Protein AF-A0A7W5J0Y4-F1 (afdb_monomer)

Foldseek 3Di:
DDPLVVLLVVLVVQLVVLVVQLVVCVVVVVVVSVVVSVVSNVVSVVVNVVSVVCCVVVPDPPPDPPDDDDDD

Radius of gyration: 20.85 Å; Cα contacts (8 Å, |Δi|>4): 41; chains: 1; bounding box: 44×15×69 Å

Solvent-accessible surface area (backbone atoms only — not comparable to full-atom values): 4134 Å² total; per-residue (Å²): 130,54,72,68,57,51,51,45,50,48,32,53,50,50,32,54,50,28,50,52,50,20,52,52,25,52,77,70,68,36,59,70,54,24,50,56,20,49,55,52,28,55,53,29,50,53,51,40,48,54,57,52,48,53,48,65,74,58,59,68,86,72,87,78,76,88,71,80,84,82,86,131

Nearest PDB structures (foldseek):
  3nym-assembly1_B  TM=7.513E-01  e=1.885E-01  Neisseria meningitidis serogroup B
  1f4n-assembly1_A  TM=9.046E-01  e=1.748E+00  Escherichia coli
  4cvp-assembly1_A-2  TM=7.806E-01  e=1.539E+00  Escherichia coli
  8ftm-assembly2_B  TM=7.141E-01  e=5.495E+00  Thermochaetoides thermophila DSM 1495

pLDDT: mean 84.45, std 19.13, range [42.16, 98.12]

Mean predicted aligned error: 9.8 Å

Structure (mmCIF, N/CA/C/O backbone):
data_AF-A0A7W5J0Y4-F1
#
_entry.id   AF-A0A7W5J0Y4-F1
#
loop_
_atom_site.group_PDB
_atom_site.id
_atom_site.type_symbol
_atom_site.label_atom_id
_atom_site.label_alt_id
_atom_site.label_comp_id
_atom_site.label_asym_id
_atom_site.label_entity_id
_atom_site.label_seq_id
_atom_site.pdbx_PDB_ins_code
_atom_site.Cartn_x
_atom_site.Cartn_y
_atom_site.Cartn_z
_atom_site.occupancy
_atom_site.B_iso_or_equiv
_atom_site.auth_seq_id
_atom_site.auth_comp_id
_atom_site.auth_asym_id
_atom_site.auth_atom_id
_atom_site.pdbx_PDB_model_num
A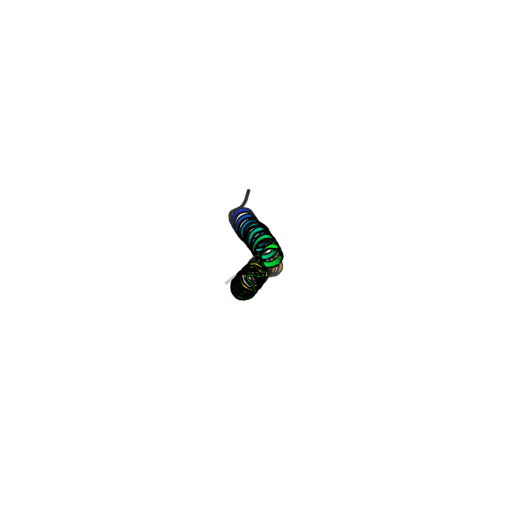TOM 1 N N . MET A 1 1 ? 19.843 12.201 -7.405 1.00 70.50 1 MET A N 1
ATOM 2 C CA . MET A 1 1 ? 18.771 11.187 -7.388 1.00 70.50 1 MET A CA 1
ATOM 3 C C . MET A 1 1 ? 18.115 11.254 -8.749 1.00 70.50 1 MET A C 1
ATOM 5 O O . MET A 1 1 ? 17.783 12.362 -9.147 1.00 70.50 1 MET A O 1
ATOM 9 N N . SER A 1 2 ? 18.065 10.154 -9.499 1.00 82.94 2 SER A N 1
ATOM 10 C CA . SER A 1 2 ? 17.403 10.139 -10.813 1.00 82.94 2 SER A CA 1
ATOM 11 C C . SER A 1 2 ? 15.881 10.185 -10.660 1.00 82.94 2 SER A C 1
ATOM 13 O O . SER A 1 2 ? 15.362 9.817 -9.605 1.00 82.94 2 SER A O 1
ATOM 15 N N . ASP A 1 3 ? 15.171 10.589 -11.713 1.00 86.81 3 ASP A N 1
ATOM 16 C CA . ASP A 1 3 ? 13.705 10.715 -11.698 1.00 86.81 3 ASP A CA 1
ATOM 17 C C . ASP A 1 3 ? 13.025 9.401 -11.286 1.00 86.81 3 ASP A C 1
ATOM 19 O O . ASP A 1 3 ? 12.226 9.378 -10.358 1.00 86.81 3 ASP A O 1
ATOM 23 N N . TRP A 1 4 ? 13.469 8.262 -11.831 1.00 87.06 4 TRP A N 1
ATOM 24 C CA . TRP A 1 4 ? 12.923 6.956 -11.443 1.00 87.06 4 TRP A CA 1
ATOM 25 C C . TRP A 1 4 ? 13.181 6.601 -9.968 1.00 87.06 4 TRP A C 1
ATOM 27 O O . TRP A 1 4 ? 12.357 5.939 -9.340 1.00 87.06 4 TRP A O 1
ATOM 37 N N . GLN A 1 5 ? 14.317 7.021 -9.392 1.00 90.56 5 GLN A N 1
ATOM 38 C CA . GLN A 1 5 ? 14.616 6.791 -7.971 1.00 90.56 5 GLN A CA 1
ATOM 39 C C . GLN A 1 5 ? 13.704 7.640 -7.098 1.00 90.56 5 GLN A C 1
ATOM 41 O O . GLN A 1 5 ? 13.287 7.197 -6.028 1.00 90.56 5 GLN A O 1
ATOM 46 N N . HIS A 1 6 ? 13.428 8.868 -7.539 1.00 93.25 6 HIS A N 1
ATOM 47 C CA . HIS A 1 6 ? 12.496 9.758 -6.872 1.00 93.25 6 HIS A CA 1
ATOM 48 C C . HIS A 1 6 ? 11.078 9.175 -6.887 1.00 93.25 6 HIS A C 1
ATOM 50 O O . HIS A 1 6 ? 10.448 9.117 -5.830 1.00 93.25 6 HIS A O 1
ATOM 56 N N . ASP A 1 7 ? 10.625 8.678 -8.037 1.00 92.62 7 ASP A N 1
ATOM 57 C CA . ASP A 1 7 ? 9.308 8.056 -8.197 1.00 92.62 7 ASP A CA 1
ATOM 58 C C . ASP A 1 7 ? 9.184 6.785 -7.350 1.00 92.62 7 ASP A C 1
ATOM 60 O O . ASP A 1 7 ? 8.235 6.638 -6.585 1.00 92.62 7 ASP A O 1
ATOM 64 N N . LEU A 1 8 ? 10.196 5.909 -7.376 1.00 94.31 8 LEU A N 1
ATOM 65 C CA . LEU A 1 8 ? 10.208 4.706 -6.541 1.00 94.31 8 LEU A CA 1
ATOM 66 C C . LEU A 1 8 ? 10.178 5.055 -5.047 1.00 94.31 8 LEU A C 1
ATOM 68 O O . LEU A 1 8 ? 9.452 4.436 -4.274 1.00 94.31 8 LEU A O 1
ATOM 72 N N . ARG A 1 9 ? 10.945 6.069 -4.625 1.00 95.94 9 ARG A N 1
ATOM 73 C CA . ARG A 1 9 ? 10.906 6.557 -3.240 1.00 95.94 9 ARG A CA 1
ATOM 74 C C . ARG A 1 9 ? 9.514 7.077 -2.880 1.00 95.94 9 ARG A C 1
ATOM 76 O O . ARG A 1 9 ? 9.070 6.856 -1.756 1.00 95.94 9 ARG A O 1
ATOM 83 N N . ASN A 1 10 ? 8.849 7.783 -3.791 1.00 96.06 10 ASN A N 1
ATOM 84 C CA . ASN A 1 10 ? 7.504 8.292 -3.560 1.00 96.06 10 ASN A CA 1
ATOM 85 C C . ASN A 1 10 ? 6.505 7.151 -3.329 1.00 96.06 10 ASN A C 1
ATOM 87 O O . ASN A 1 10 ? 5.804 7.163 -2.319 1.00 96.06 10 ASN A O 1
ATOM 91 N N . GLU A 1 11 ? 6.513 6.128 -4.184 1.00 96.44 11 GLU A N 1
ATOM 92 C CA . GLU A 1 11 ? 5.630 4.966 -4.027 1.00 96.44 11 GLU A CA 1
ATOM 93 C C . GLU A 1 11 ? 5.915 4.188 -2.733 1.00 96.44 11 GLU A C 1
ATOM 95 O O . GLU A 1 11 ? 4.993 3.830 -1.999 1.00 96.44 11 GLU A O 1
ATOM 100 N N . LEU A 1 12 ? 7.190 4.012 -2.367 1.00 97.12 12 LEU A N 1
ATOM 101 C CA . LEU A 1 12 ? 7.560 3.407 -1.082 1.00 97.12 12 LEU A CA 1
ATOM 102 C C . LEU A 1 12 ? 7.051 4.226 0.114 1.00 97.12 12 LEU A C 1
ATOM 104 O O . LEU A 1 12 ? 6.562 3.657 1.091 1.00 97.12 12 LEU A O 1
ATOM 108 N N . ASN A 1 13 ? 7.115 5.556 0.041 1.00 97.25 13 ASN A N 1
ATOM 109 C CA . ASN A 1 13 ? 6.566 6.422 1.084 1.00 97.25 13 ASN A CA 1
ATOM 110 C C . ASN A 1 13 ? 5.040 6.300 1.184 1.00 97.25 13 ASN A C 1
ATOM 112 O O . ASN A 1 13 ? 4.510 6.293 2.296 1.00 97.25 13 ASN A O 1
ATOM 116 N N . LEU A 1 14 ? 4.336 6.166 0.055 1.00 95.50 14 LEU A N 1
ATOM 117 C CA . LEU A 1 14 ? 2.889 5.941 0.041 1.00 95.50 14 LEU A CA 1
ATOM 118 C C . LEU A 1 14 ? 2.517 4.610 0.700 1.00 95.50 14 LEU A C 1
ATOM 120 O O . LEU A 1 14 ? 1.578 4.579 1.496 1.00 95.50 14 LEU A O 1
ATOM 124 N N . ILE A 1 15 ? 3.284 3.544 0.449 1.00 97.81 15 ILE A N 1
ATOM 125 C CA . ILE A 1 15 ? 3.098 2.244 1.114 1.00 97.81 15 ILE A CA 1
ATOM 126 C C . ILE A 1 15 ? 3.249 2.389 2.630 1.00 97.81 15 ILE A C 1
ATOM 128 O O . ILE A 1 15 ? 2.387 1.936 3.386 1.00 97.81 15 ILE A O 1
ATOM 132 N N . LEU A 1 16 ? 4.324 3.036 3.090 1.00 97.69 16 LEU A N 1
ATOM 133 C CA . LEU A 1 16 ? 4.579 3.228 4.521 1.00 97.69 16 LEU A CA 1
ATOM 134 C C . LEU A 1 16 ? 3.479 4.064 5.187 1.00 97.69 16 LEU A C 1
ATOM 136 O O . LEU A 1 16 ? 3.010 3.721 6.273 1.00 97.69 16 LEU A O 1
ATOM 140 N N . TYR A 1 17 ? 3.036 5.127 4.519 1.00 96.56 17 TYR A N 1
ATOM 141 C CA . TYR A 1 17 ? 1.957 5.984 4.998 1.00 96.56 17 TYR A CA 1
ATOM 142 C C . TYR A 1 17 ? 0.623 5.233 5.097 1.00 96.56 17 TYR A C 1
ATOM 144 O O . TYR A 1 17 ? -0.009 5.232 6.155 1.00 96.56 17 TYR A O 1
ATOM 152 N N . ALA A 1 18 ? 0.222 4.533 4.032 1.00 97.12 18 ALA A N 1
ATOM 153 C CA . ALA A 1 18 ? -0.997 3.731 4.024 1.00 97.12 18 ALA A CA 1
ATOM 154 C C . ALA A 1 18 ? -0.950 2.614 5.080 1.00 97.12 18 ALA A C 1
ATOM 156 O O . ALA A 1 18 ? -1.953 2.351 5.742 1.00 97.12 18 ALA A O 1
ATOM 157 N N . ASN A 1 19 ? 0.224 2.016 5.316 1.00 97.50 19 ASN A N 1
ATOM 158 C CA . ASN A 1 19 ? 0.408 1.020 6.369 1.00 97.50 19 ASN A CA 1
ATOM 159 C C . ASN A 1 19 ? 0.223 1.610 7.772 1.00 97.50 19 ASN A C 1
ATOM 161 O O . ASN A 1 19 ? -0.390 0.965 8.620 1.00 97.50 19 ASN A O 1
ATOM 165 N N . SER A 1 20 ? 0.713 2.829 8.014 1.00 97.56 20 SER A N 1
ATOM 166 C CA . SER A 1 20 ? 0.501 3.527 9.287 1.00 97.56 20 SER A CA 1
ATOM 167 C C . SER A 1 20 ? -0.988 3.750 9.557 1.00 97.56 20 SER A C 1
ATOM 169 O O . SER A 1 20 ? -1.463 3.404 10.637 1.00 97.56 20 SER A O 1
ATOM 171 N N . ILE A 1 21 ? -1.732 4.251 8.564 1.00 95.69 21 ILE A N 1
ATOM 172 C CA . ILE A 1 21 ? -3.181 4.477 8.684 1.00 95.69 21 ILE A CA 1
ATOM 173 C C . ILE A 1 21 ? -3.923 3.161 8.907 1.00 95.69 21 ILE A C 1
ATOM 175 O O . ILE A 1 21 ? -4.746 3.071 9.810 1.00 95.69 21 ILE A O 1
ATOM 179 N N . ALA A 1 22 ? -3.614 2.120 8.128 1.00 97.44 22 ALA A N 1
ATOM 180 C CA . ALA A 1 22 ? -4.279 0.827 8.264 1.00 97.44 22 ALA A CA 1
ATOM 181 C C . ALA A 1 22 ? -4.062 0.217 9.659 1.00 97.44 22 ALA A C 1
ATOM 183 O O . ALA A 1 22 ? -4.979 -0.370 10.227 1.00 97.44 22 ALA A O 1
ATOM 184 N N . ARG A 1 23 ? -2.869 0.372 10.251 1.00 98.06 23 ARG A N 1
ATOM 185 C CA . ARG A 1 23 ? -2.605 -0.091 11.625 1.00 98.06 23 ARG A CA 1
ATOM 186 C C . ARG A 1 23 ? -3.387 0.701 12.667 1.00 98.06 23 ARG A C 1
ATOM 188 O O . ARG A 1 23 ? -3.885 0.106 13.620 1.00 98.06 23 ARG A O 1
ATOM 195 N N . GLU A 1 24 ? -3.491 2.014 12.497 1.00 98.12 24 GLU A N 1
ATOM 196 C CA . GLU A 1 24 ? -4.278 2.866 13.389 1.00 98.12 24 GLU A CA 1
ATOM 197 C C . GLU A 1 24 ? -5.775 2.530 13.304 1.00 98.12 24 GLU A C 1
ATOM 199 O O . GLU A 1 24 ? -6.405 2.281 14.332 1.00 98.12 24 GLU A O 1
ATOM 204 N N . ALA A 1 25 ? -6.313 2.405 12.090 1.00 97.50 25 ALA A N 1
ATOM 205 C CA . ALA A 1 25 ? -7.687 1.979 11.840 1.00 97.50 25 ALA A CA 1
ATOM 206 C C . ALA A 1 25 ? -7.975 0.595 12.444 1.00 97.50 25 ALA A C 1
ATOM 208 O O . ALA A 1 25 ? -9.014 0.385 13.073 1.00 97.50 25 ALA A O 1
ATOM 209 N N . LEU A 1 26 ? -7.026 -0.341 12.328 1.00 97.88 26 LEU A N 1
ATOM 210 C CA . LEU A 1 26 ? -7.139 -1.668 12.931 1.00 97.88 26 LEU A CA 1
ATOM 211 C C . LEU A 1 26 ? -7.237 -1.587 14.459 1.00 97.88 26 LEU A C 1
ATOM 213 O O . LEU A 1 26 ? -8.080 -2.261 15.049 1.00 97.88 26 LEU A O 1
ATOM 217 N N . ALA A 1 27 ? -6.420 -0.745 15.097 1.00 97.81 27 ALA A N 1
ATOM 218 C CA . ALA A 1 27 ? -6.475 -0.530 16.543 1.00 97.81 27 ALA A CA 1
ATOM 219 C C . ALA A 1 27 ? -7.807 0.096 17.001 1.00 97.81 27 ALA A C 1
ATOM 221 O O . ALA A 1 27 ? -8.232 -0.132 18.133 1.00 97.81 27 ALA A O 1
ATOM 222 N N . GLN A 1 28 ? -8.476 0.846 16.121 1.00 97.62 28 GLN A N 1
ATOM 223 C CA . GLN A 1 28 ? -9.777 1.475 16.367 1.00 97.62 28 GLN A CA 1
ATOM 224 C C . GLN A 1 28 ? -10.974 0.603 15.937 1.00 97.62 28 GLN A C 1
ATOM 226 O O . GLN A 1 28 ? -12.121 1.006 16.122 1.00 97.62 28 GLN A O 1
ATOM 231 N N . GLY A 1 29 ? -10.736 -0.586 15.368 1.00 97.62 29 GLY A N 1
ATOM 232 C CA . GLY A 1 29 ? -11.792 -1.470 14.860 1.00 97.62 29 GLY A CA 1
ATOM 233 C C . GLY A 1 29 ? -12.471 -0.982 13.572 1.00 97.62 29 GLY A C 1
ATOM 234 O O . GLY A 1 29 ? -13.540 -1.478 13.217 1.00 97.62 29 GLY A O 1
ATOM 235 N N . GLN A 1 30 ? -11.870 -0.027 12.858 1.00 98.06 30 GLN A N 1
ATOM 236 C CA . GLN A 1 30 ? -12.387 0.557 11.615 1.00 98.06 30 GLN A CA 1
ATOM 237 C C . GLN A 1 30 ? -12.002 -0.310 10.409 1.00 98.06 30 GLN A C 1
ATOM 239 O O . GLN A 1 30 ? -11.075 -0.010 9.660 1.00 98.06 30 GLN A O 1
ATOM 244 N N . ILE A 1 31 ? -12.696 -1.434 10.229 1.00 96.44 31 ILE A N 1
ATOM 245 C CA . ILE A 1 31 ? -12.322 -2.451 9.230 1.00 96.44 31 ILE A CA 1
ATOM 246 C C . ILE A 1 31 ? -12.382 -1.930 7.783 1.00 96.44 31 ILE A C 1
ATOM 248 O O . ILE A 1 31 ? -11.534 -2.304 6.972 1.00 96.44 31 ILE A O 1
ATOM 252 N N . ASP A 1 32 ? -13.323 -1.041 7.459 1.00 97.12 32 ASP A N 1
ATOM 253 C CA . ASP A 1 32 ? -13.416 -0.447 6.117 1.00 97.12 32 ASP A CA 1
ATOM 254 C C . ASP A 1 32 ? -12.194 0.428 5.791 1.00 97.12 32 ASP A C 1
ATOM 256 O O . ASP A 1 32 ? -11.662 0.375 4.679 1.00 97.12 32 ASP A O 1
ATOM 260 N N . ASP A 1 33 ? -11.679 1.158 6.782 1.00 95.75 33 ASP A N 1
ATOM 261 C CA . ASP A 1 33 ? -10.480 1.985 6.631 1.00 95.75 33 ASP A CA 1
ATOM 262 C C . ASP A 1 33 ? -9.209 1.132 6.547 1.00 95.75 33 ASP A C 1
ATOM 264 O O . ASP A 1 33 ? -8.310 1.438 5.758 1.00 95.75 33 ASP A O 1
ATOM 268 N N . VAL A 1 34 ? -9.152 0.007 7.274 1.00 98.06 34 VAL A N 1
ATOM 269 C CA . VAL A 1 34 ? -8.089 -1.000 7.103 1.00 98.06 34 VAL A CA 1
ATOM 270 C C . VAL A 1 34 ? -8.072 -1.504 5.664 1.00 98.06 34 VAL A C 1
ATOM 272 O O . VAL A 1 34 ? -7.014 -1.528 5.034 1.00 98.06 34 VAL A O 1
ATOM 275 N N . ARG A 1 35 ? -9.239 -1.878 5.126 1.00 97.88 35 ARG A N 1
ATOM 276 C CA . ARG A 1 35 ? -9.362 -2.379 3.754 1.00 97.88 35 ARG A CA 1
ATOM 277 C C . ARG A 1 35 ? -8.926 -1.330 2.731 1.00 97.88 35 ARG A C 1
ATOM 279 O O . ARG A 1 35 ? -8.103 -1.636 1.878 1.00 97.88 35 ARG A O 1
ATOM 286 N N . SER A 1 36 ? -9.396 -0.093 2.874 1.00 96.56 36 SER A N 1
ATOM 287 C CA . SER A 1 36 ? -8.983 1.035 2.027 1.00 96.56 36 SER A CA 1
ATOM 288 C C . SER A 1 36 ? -7.467 1.274 2.077 1.00 96.56 36 SER A C 1
ATOM 290 O O . SER A 1 36 ? -6.831 1.524 1.051 1.00 96.56 36 SER A O 1
ATOM 292 N N . GLY A 1 37 ? -6.858 1.155 3.261 1.00 96.44 37 GLY A N 1
ATOM 293 C CA . GLY A 1 37 ? -5.409 1.240 3.429 1.00 96.44 37 GLY A CA 1
ATOM 294 C C . GLY A 1 37 ? -4.657 0.118 2.706 1.00 96.44 37 GLY A C 1
ATOM 295 O O . GLY A 1 37 ? -3.660 0.393 2.039 1.00 96.44 37 GLY A O 1
ATOM 296 N N . LEU A 1 38 ? -5.147 -1.122 2.790 1.00 97.56 38 LEU A N 1
ATOM 297 C CA . LEU A 1 38 ? -4.571 -2.271 2.081 1.00 97.56 38 LEU A CA 1
ATOM 298 C C . LEU A 1 38 ? -4.698 -2.132 0.556 1.00 97.56 38 LEU A C 1
ATOM 300 O O . LEU A 1 38 ? -3.699 -2.301 -0.137 1.00 97.56 38 LEU A O 1
ATOM 304 N N . ASP A 1 39 ? -5.858 -1.716 0.042 1.00 97.62 39 ASP A N 1
ATOM 305 C CA . ASP A 1 39 ? -6.067 -1.504 -1.399 1.00 97.62 39 ASP A CA 1
ATOM 306 C C . ASP A 1 39 ? -5.080 -0.460 -1.965 1.00 97.62 39 ASP A C 1
ATOM 308 O O . ASP A 1 39 ? -4.549 -0.605 -3.069 1.00 97.62 39 ASP A O 1
ATOM 312 N N . ARG A 1 40 ? -4.780 0.594 -1.193 1.00 96.44 40 ARG A N 1
ATOM 313 C CA . ARG A 1 40 ? -3.774 1.604 -1.569 1.00 96.44 40 ARG A CA 1
ATOM 314 C C . ARG A 1 40 ? -2.353 1.046 -1.568 1.00 96.44 40 ARG A C 1
ATOM 316 O O . ARG A 1 40 ? -1.568 1.413 -2.442 1.00 96.44 40 ARG A O 1
ATOM 323 N N . ILE A 1 41 ? -2.022 0.183 -0.606 1.00 97.75 41 ILE A N 1
ATOM 324 C CA . ILE A 1 41 ? -0.722 -0.500 -0.562 1.00 97.75 41 ILE A CA 1
ATOM 325 C C . ILE A 1 41 ? -0.558 -1.370 -1.807 1.00 97.75 41 ILE A C 1
ATOM 327 O O . ILE A 1 41 ? 0.473 -1.266 -2.470 1.00 97.75 41 ILE A O 1
ATOM 331 N N . ASP A 1 42 ? -1.572 -2.156 -2.166 1.00 97.88 42 ASP A N 1
ATOM 332 C CA . ASP A 1 42 ? -1.529 -3.026 -3.344 1.00 97.88 42 ASP A CA 1
ATOM 333 C C . ASP A 1 42 ? -1.268 -2.222 -4.626 1.00 97.88 42 ASP A C 1
ATOM 335 O O . ASP A 1 42 ? -0.379 -2.565 -5.410 1.00 97.88 42 ASP A O 1
ATOM 339 N N . MET A 1 43 ? -1.965 -1.095 -4.812 1.00 96.69 43 MET A N 1
ATOM 340 C CA . MET A 1 43 ? -1.734 -0.214 -5.963 1.00 96.69 43 MET A CA 1
ATOM 341 C C . MET A 1 43 ? -0.306 0.346 -5.999 1.00 96.69 43 MET A C 1
ATOM 343 O O . MET A 1 43 ? 0.324 0.339 -7.059 1.00 96.69 43 MET A O 1
ATOM 347 N N . ALA A 1 44 ? 0.222 0.817 -4.868 1.00 95.38 44 ALA A N 1
ATOM 348 C CA . ALA A 1 44 ? 1.571 1.380 -4.802 1.00 95.38 44 ALA A CA 1
ATOM 349 C C . ALA A 1 44 ? 2.662 0.307 -5.002 1.00 95.38 44 ALA A C 1
ATOM 351 O O . ALA A 1 44 ? 3.688 0.571 -5.633 1.00 95.38 44 ALA A O 1
ATOM 352 N N . VAL A 1 45 ? 2.433 -0.933 -4.552 1.00 96.62 45 VAL A N 1
ATOM 353 C CA . VAL A 1 45 ? 3.332 -2.073 -4.815 1.00 96.62 45 VAL A CA 1
ATOM 354 C C . VAL A 1 45 ? 3.362 -2.414 -6.306 1.00 96.62 45 VAL A C 1
ATOM 356 O O . VAL A 1 45 ? 4.445 -2.608 -6.862 1.00 96.62 45 VAL A O 1
ATOM 359 N N . VAL A 1 46 ? 2.206 -2.429 -6.979 1.00 96.75 46 VAL A N 1
ATOM 360 C CA . VAL A 1 46 ? 2.138 -2.627 -8.438 1.00 96.75 46 VAL A CA 1
ATOM 361 C C . VAL A 1 46 ? 2.907 -1.526 -9.177 1.00 96.75 46 VAL A C 1
ATOM 363 O O . VAL A 1 46 ? 3.658 -1.820 -10.110 1.00 96.75 46 VAL A O 1
ATOM 366 N N . GLN A 1 47 ? 2.783 -0.269 -8.744 1.00 94.75 47 GLN A N 1
ATOM 367 C CA . GLN A 1 47 ? 3.528 0.848 -9.335 1.00 94.75 47 GLN A CA 1
ATOM 368 C C . GLN A 1 47 ? 5.038 0.734 -9.099 1.00 94.75 47 GLN A C 1
ATOM 370 O O . GLN A 1 47 ? 5.809 0.919 -10.042 1.00 94.75 47 GLN A O 1
ATOM 375 N N . CYS A 1 48 ? 5.466 0.351 -7.891 1.00 95.12 48 CYS A N 1
ATOM 376 C CA . CYS A 1 48 ? 6.867 0.021 -7.615 1.00 95.12 48 CYS A CA 1
ATOM 377 C C . CYS A 1 48 ? 7.381 -1.047 -8.587 1.00 95.12 48 CYS A C 1
ATOM 379 O O . CYS A 1 48 ? 8.428 -0.855 -9.202 1.00 95.12 48 CYS A O 1
ATOM 381 N N . GLY A 1 49 ? 6.632 -2.140 -8.769 1.00 93.56 49 GLY A N 1
ATOM 382 C CA . GLY A 1 49 ? 6.974 -3.207 -9.712 1.00 93.56 49 GLY A CA 1
ATOM 383 C C . GLY A 1 49 ? 7.152 -2.686 -11.138 1.00 93.56 49 GLY A C 1
ATOM 384 O O . GLY A 1 49 ? 8.193 -2.912 -11.747 1.00 93.56 49 GLY A O 1
ATOM 385 N N . ALA A 1 50 ? 6.207 -1.885 -11.634 1.00 92.62 50 ALA A N 1
ATOM 386 C CA . ALA A 1 50 ? 6.296 -1.294 -12.969 1.00 92.62 50 ALA A CA 1
ATOM 387 C C . ALA A 1 50 ? 7.510 -0.357 -13.140 1.00 92.62 50 ALA A C 1
ATOM 389 O O . ALA A 1 50 ? 8.123 -0.322 -14.210 1.00 92.62 50 ALA A O 1
ATOM 390 N N . LEU A 1 51 ? 7.876 0.407 -12.103 1.00 92.31 51 LEU A N 1
ATOM 391 C CA . LEU A 1 51 ? 9.074 1.254 -12.109 1.00 92.31 51 LEU A CA 1
ATOM 392 C C . LEU A 1 51 ? 10.360 0.415 -12.130 1.00 92.31 51 LEU A C 1
ATOM 394 O O . LEU A 1 51 ? 11.287 0.731 -12.879 1.00 92.31 51 LEU A O 1
ATOM 398 N N . LEU A 1 52 ? 10.406 -0.663 -11.344 1.00 90.50 52 LEU A N 1
ATOM 399 C CA . LEU A 1 52 ? 11.530 -1.601 -11.313 1.00 90.50 52 LEU A CA 1
ATOM 400 C C . LEU A 1 52 ? 11.679 -2.351 -12.647 1.00 90.50 52 LEU A C 1
ATOM 402 O O . LEU A 1 52 ? 12.792 -2.453 -13.164 1.00 90.50 52 LEU A O 1
ATOM 406 N N . ASP A 1 53 ? 10.579 -2.795 -13.255 1.00 90.12 53 ASP A N 1
ATOM 407 C CA . ASP A 1 53 ? 10.581 -3.479 -14.553 1.00 90.12 53 ASP A CA 1
ATOM 408 C C . ASP A 1 53 ? 11.108 -2.575 -15.670 1.00 90.12 53 ASP A C 1
ATOM 410 O O . ASP A 1 53 ? 11.916 -3.006 -16.495 1.00 90.12 53 ASP A O 1
ATOM 414 N N . ARG A 1 54 ? 10.731 -1.288 -15.675 1.00 84.81 54 ARG A N 1
ATOM 415 C CA . ARG A 1 54 ? 11.285 -0.305 -16.624 1.00 84.81 54 ARG A CA 1
ATOM 416 C C . ARG A 1 54 ? 12.802 -0.181 -16.506 1.00 84.81 54 ARG A C 1
ATOM 418 O O . ARG A 1 54 ? 13.462 0.024 -17.521 1.00 84.81 54 ARG A O 1
ATOM 425 N N . MET A 1 55 ? 13.366 -0.327 -15.307 1.00 80.75 55 MET A N 1
ATOM 426 C CA . MET A 1 55 ? 14.820 -0.360 -15.140 1.00 80.75 55 MET A CA 1
ATOM 427 C C . MET A 1 55 ? 15.446 -1.669 -15.594 1.00 80.75 55 MET A C 1
ATOM 429 O O . MET A 1 55 ? 16.513 -1.642 -16.200 1.00 80.75 55 MET A O 1
ATOM 433 N N . ALA A 1 56 ? 14.809 -2.801 -15.291 1.00 74.94 56 ALA A N 1
ATOM 434 C CA . ALA A 1 56 ? 15.302 -4.113 -15.693 1.00 74.94 56 ALA A CA 1
ATOM 435 C C . ALA A 1 56 ? 15.327 -4.249 -17.225 1.00 74.94 56 ALA A C 1
ATOM 437 O O . ALA A 1 56 ? 16.311 -4.724 -17.787 1.00 74.94 56 ALA A O 1
ATOM 438 N N . ILE A 1 57 ? 14.284 -3.760 -17.904 1.00 61.62 57 ILE A N 1
ATOM 439 C CA . ILE A 1 57 ? 14.187 -3.715 -19.372 1.00 61.62 57 ILE A CA 1
ATOM 440 C C . ILE A 1 57 ? 15.074 -2.596 -19.949 1.00 61.62 57 ILE A C 1
ATOM 442 O O . ILE A 1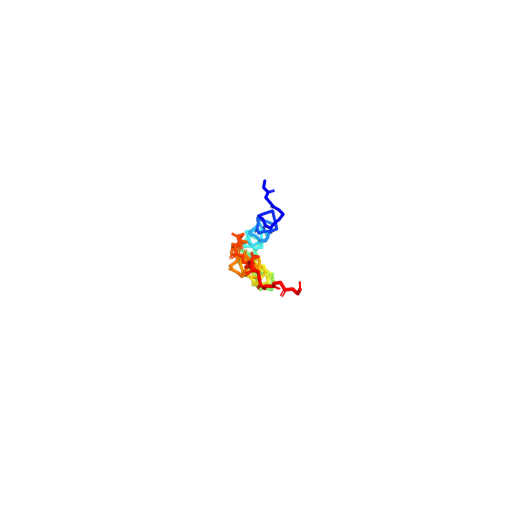 57 ? 15.650 -2.754 -21.021 1.00 61.62 57 ILE A O 1
ATOM 446 N N . GLY A 1 58 ? 15.247 -1.486 -19.225 1.00 59.72 58 GLY A N 1
ATOM 447 C CA . GLY A 1 58 ? 16.189 -0.408 -19.550 1.00 59.72 58 GLY A CA 1
ATOM 448 C C . GLY A 1 58 ? 17.655 -0.708 -19.199 1.00 59.72 58 GLY A C 1
ATOM 449 O O . GLY A 1 58 ? 18.497 0.192 -19.266 1.00 59.72 58 GLY A O 1
ATOM 450 N N . GLY A 1 59 ? 17.968 -1.945 -18.802 1.00 48.56 59 GLY A N 1
ATOM 451 C CA . GLY A 1 59 ? 19.298 -2.388 -18.403 1.00 48.56 59 GLY A CA 1
ATOM 452 C C . GLY A 1 59 ? 20.302 -2.336 -19.556 1.00 48.56 59 GLY A C 1
ATOM 453 O O . GLY A 1 59 ? 20.295 -3.192 -20.433 1.00 48.56 59 GLY A O 1
ATOM 454 N N . SER A 1 60 ? 21.206 -1.353 -19.477 1.00 42.16 60 SER A N 1
ATOM 455 C CA . SER A 1 60 ? 22.341 -1.048 -20.364 1.00 42.16 60 SER A CA 1
ATOM 456 C C . SER A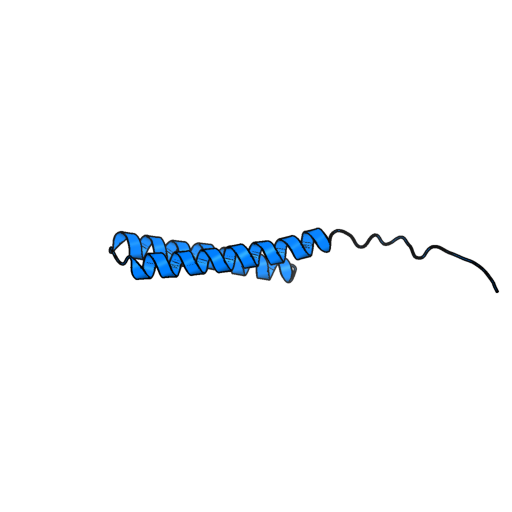 1 60 ? 21.998 -0.455 -21.741 1.00 42.16 60 SER A C 1
ATOM 458 O O . SER A 1 60 ? 21.639 -1.195 -22.656 1.00 42.16 60 SER A O 1
ATOM 460 N N . PRO A 1 61 ? 22.336 0.827 -22.012 1.00 44.12 61 PRO A N 1
ATOM 461 C CA . PRO A 1 61 ? 22.843 1.145 -23.335 1.00 44.12 61 PRO A CA 1
ATOM 462 C C . PRO A 1 61 ? 24.150 0.361 -23.485 1.00 44.12 61 PRO A C 1
ATOM 464 O O . PRO A 1 61 ? 25.211 0.791 -23.029 1.00 44.12 61 PRO A O 1
ATOM 467 N N . ARG A 1 62 ? 24.101 -0.814 -24.117 1.00 48.47 62 ARG A N 1
ATOM 468 C CA . ARG A 1 62 ? 25.269 -1.284 -24.860 1.00 48.47 62 ARG A CA 1
ATOM 469 C C . ARG A 1 62 ? 25.504 -0.235 -25.948 1.00 48.47 62 ARG A C 1
ATOM 471 O O . ARG A 1 62 ? 24.955 -0.312 -27.039 1.00 48.47 62 ARG A O 1
ATOM 478 N N . GLN A 1 63 ? 26.287 0.793 -25.623 1.00 45.38 63 GLN A N 1
ATOM 479 C CA . GLN A 1 63 ? 27.077 1.508 -26.616 1.00 45.38 63 GLN A CA 1
ATOM 480 C C . GLN A 1 63 ? 27.921 0.448 -27.321 1.00 45.38 63 GLN A C 1
ATOM 482 O O . GLN A 1 63 ? 28.937 0.002 -26.795 1.00 45.38 63 GLN A O 1
ATOM 487 N N . GLY A 1 64 ? 27.448 -0.030 -28.464 1.00 48.81 64 GLY A N 1
ATOM 488 C CA . GLY A 1 64 ? 28.143 -1.071 -29.200 1.00 48.81 64 GLY A CA 1
ATOM 489 C C . GLY A 1 64 ? 27.203 -1.881 -30.061 1.00 48.81 64 GLY A C 1
ATOM 490 O O . GLY A 1 64 ? 27.012 -3.050 -29.774 1.00 48.81 64 GLY A O 1
ATOM 491 N N . GLU A 1 65 ? 26.624 -1.245 -31.080 1.00 48.19 65 GLU A N 1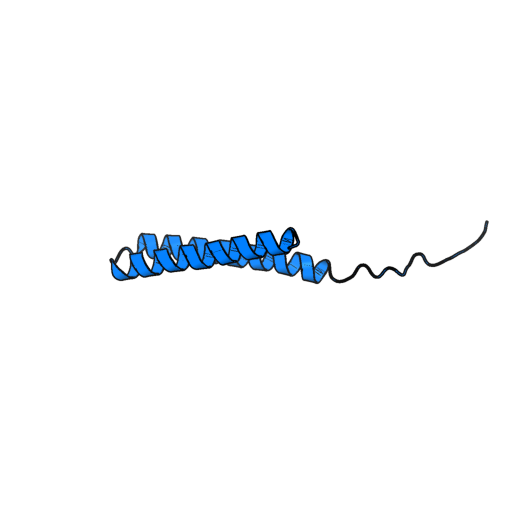
ATOM 492 C CA . GLU A 1 65 ? 26.333 -1.877 -32.375 1.00 48.19 65 GLU A CA 1
ATOM 493 C C . GLU A 1 65 ? 25.946 -0.824 -33.436 1.00 48.19 65 GLU A C 1
ATOM 495 O O . GLU A 1 65 ? 25.057 -1.014 -34.254 1.00 48.19 65 GLU A O 1
ATOM 500 N N . THR A 1 66 ? 26.687 0.290 -33.526 1.00 51.03 66 THR A N 1
ATOM 501 C CA . THR A 1 66 ? 26.973 0.847 -34.863 1.00 51.03 66 THR A CA 1
ATOM 502 C C . THR A 1 66 ? 28.062 -0.019 -35.482 1.00 51.03 66 THR A C 1
ATOM 504 O O . THR A 1 66 ? 29.232 0.358 -35.546 1.00 51.03 66 THR A O 1
ATOM 507 N N . GLY A 1 67 ? 27.65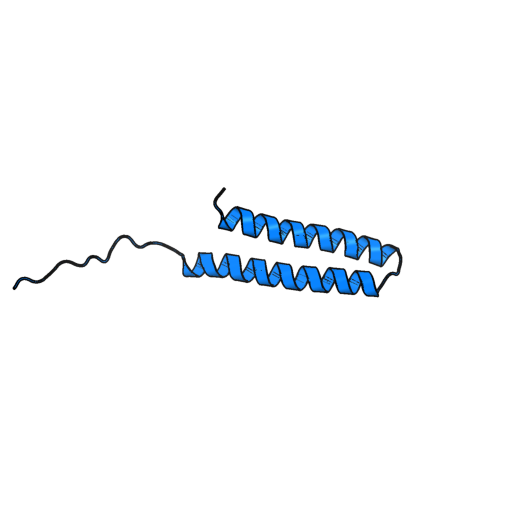9 -1.237 -35.848 1.00 48.00 67 GLY A N 1
ATOM 508 C CA . GLY A 1 67 ? 28.424 -2.126 -36.700 1.00 48.00 67 GLY A CA 1
ATOM 509 C C . GLY A 1 67 ? 28.664 -1.430 -38.032 1.00 48.00 67 GLY A C 1
ATOM 510 O O . GLY A 1 67 ? 27.745 -1.073 -38.762 1.00 48.00 67 GLY A O 1
ATOM 511 N N . THR A 1 68 ? 29.934 -1.191 -38.301 1.00 50.97 68 THR A N 1
ATOM 512 C CA . THR A 1 68 ? 30.485 -0.798 -39.590 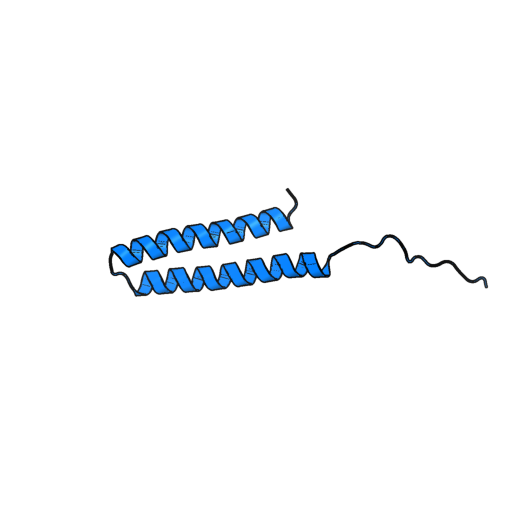1.00 50.97 68 THR A CA 1
ATOM 513 C C . THR A 1 68 ? 30.029 -1.695 -40.751 1.00 50.97 68 THR A C 1
ATOM 515 O O . THR A 1 68 ? 30.121 -2.915 -40.641 1.00 50.97 68 THR A O 1
ATOM 518 N N . ALA A 1 69 ? 29.776 -1.023 -41.891 1.00 47.00 69 ALA A N 1
ATOM 519 C CA . ALA A 1 69 ? 29.987 -1.428 -43.300 1.00 47.00 69 ALA A CA 1
ATOM 520 C C . ALA A 1 69 ? 28.861 -2.221 -44.026 1.00 47.00 69 ALA A C 1
ATOM 522 O O . ALA A 1 69 ? 28.162 -2.982 -43.367 1.00 47.00 69 ALA A O 1
ATOM 523 N N . PRO A 1 70 ? 28.693 -2.102 -45.377 1.00 52.69 70 PRO A N 1
ATOM 524 C CA . PRO A 1 70 ? 29.713 -1.720 -46.365 1.00 52.69 70 PRO A CA 1
ATOM 525 C C . PRO A 1 70 ? 29.334 -0.665 -47.432 1.00 52.69 70 PRO A C 1
ATOM 527 O O . PRO A 1 70 ? 28.211 -0.190 -47.548 1.00 52.69 70 PRO A O 1
ATOM 530 N N . ARG A 1 71 ? 30.386 -0.307 -48.178 1.00 56.62 71 ARG A N 1
ATOM 531 C CA . ARG A 1 71 ? 30.512 0.639 -49.294 1.00 56.62 71 ARG A CA 1
ATOM 532 C C . ARG A 1 71 ? 29.505 0.406 -50.429 1.00 56.62 71 ARG A C 1
ATOM 534 O O . ARG A 1 71 ? 29.304 -0.737 -50.833 1.00 56.62 71 ARG A O 1
ATOM 541 N N . GLY A 1 72 ? 29.002 1.510 -50.982 1.00 50.22 72 GLY A N 1
ATOM 542 C CA . GLY A 1 72 ? 28.594 1.630 -52.384 1.00 50.22 72 GLY A CA 1
ATOM 543 C C . GLY A 1 72 ? 29.655 2.388 -53.169 1.00 50.22 72 GLY A C 1
ATOM 544 O O . GLY A 1 72 ? 30.387 3.177 -52.523 1.00 50.22 72 GLY A O 1
#

Sequence (72 aa):
MSDWQHDLRNELNLILYANSIAREALAQGQIDDVRSGLDRIDMAVVQCGALLDRMAIGGSPRQGETGTAPRG

Secondary structure (DSSP, 8-state):
--HHHHHHHHHHHHHHHHHHHHHHHHHTT-HHHHHHHHHHHHHHHHHHHHHHHHHHHT--------------

=== Feature glossary ===
A reading guide for the features in this record.

Start from the sequence.

  · This is the polypeptide sequence — one letter per residue, N-terminus first. Length ranges from a few dozen residues for small domains to over a thousand for large multi-domain proteins.

Fold it, and you get atomic coordinates and the backbone conformation that goes with them.

  · Structure coordinates are given as an mmCIF _atom_site loop: one row per atom with element, residue name, chain id, sequence number, and x/y/z position in Å. Only the four main-chain atoms per residue are included here; side chains are omitted to keep the record compact.

  · Backbone dihedral angles. Every residue except chain termini has a φ (preceding-C → N → Cα → C) and a ψ (N → Cα → C → next-N). They are reported in degrees following the IUPAC sign convention. Secondary structure is essentially a statement about which (φ, ψ) basin each residue occupies.

  · The SS8 string is DSSP's per-residue secondary-structure call. α-helix (H) means an i→i+4 H-bond ladder; β-strand (E) means the residue participates in a β-sheet; 3₁₀ (G) and π (I) are tighter and wider helices; T/S are turns/bends; '-' is loop.

  · SS3 is a coarse helix/strand/coil call (letters a/b/c) made by the P-SEA algorithm from inter-Cα distances and dihedrals. It is less detailed than DSSP but needs only Cα positions.

Summarize the fold with a handful of shape descriptors and a per-resi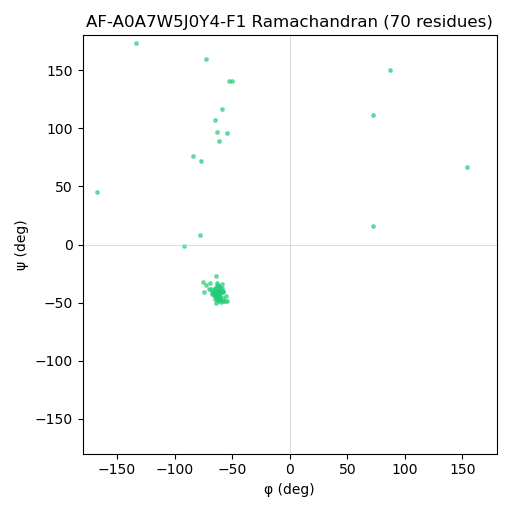due structural alphabet.

  · Radius of gyration (Rg) is the root-mean-square distance of Cα atoms from their centroid — a single number for overall size and compactness. A globular domain of N residues has Rg ≈ 2.2·N^0.38 Å; an extended or disordered chain has a much larger Rg. The Cα contact count is the number of residue pairs whose Cα atoms are within 8 Å and are more than four positions apart in sequence — a standard proxy for tertiary packing density. The bounding box is the smallest axis-aligned box enclosing all Cα atoms.

  · The Foldseek 3Di string encodes local tertiary geometry as a 20-letter alphabet — one character per residue — derived from the relative positions of nearby Cα atoms. Unlike the amino-acid sequence, 3Di is a direct function of the 3D structure, so two proteins with the same fold have similar 3Di strings even at low sequence identity.

  · Solvent-accessible surface area (SASA) is the area in Å² traced out by the centre of a 1.4 Å probe sphere (a water molecule) rolled over the protein's van der Waals surface (Shrake–Rupley / Lee–Richards construction). Buried residues have near-zero SASA; fully exposed residues can exceed 200 Å². The total SASA scales roughly with the number of surface residues.

Ask how reliable the model is.

  · pLDDT (predicted Local Distance Difference Test) is AlphaFold's per-residue confidence score, ranging from 0 to 100. Values above 90 indicate high confidence (typically well-packed cores); 70–90 is confident; 50–70 low confidence; below 50 usually means the region is disordered or the prediction is unreliable there. AlphaF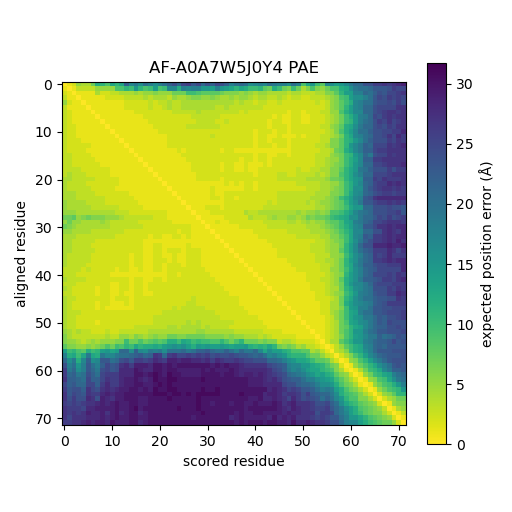old stores pLDDT in the mmCIF B-factor column.

  · B-factor (Debye–Waller factor) reflects atomic displacement in the crystal lattice. It is an experimental observable (units Å²), not a prediction; low values mean the atom is pinned down, high values mean it moves or is heterogeneous across the crystal.

  · Predicted Aligned Error (PAE) is an AlphaFold confidence matrix: entry (i, j) is the expected error in the position of residue j, in ångströms, when the prediction is superimposed on the true structure at residue i. Low PAE within a block of residues means that block is internally rigid and well-predicted; high PAE between two blocks means their relative placement is uncertain even if each block individually is confident.

Place it in context: what it resembles, what it is annotated as, and how it looks.

  · Nearest PDB neighbors are the top structural matches found by Foldseek when searching this structure against the entire Protein Data Bank. Each hit reports a TM-score (0 to 1; >0.5 almost always implies the same fold) and an E-value. These are *structural* homologs — they may share no detectable sequence similarity.

  · Functional annotations link the protein to curated databases. InterPro entries identify conserved domains and families by matching the sequence against member-database signatures (Pfam, PROSITE, CDD, …). Gene Ontology (GO) terms describe molecular function, biological process, and cellular component in a controlled vocabulary. CATH places the structure in a hierarchical fold classification (Class/Architecture/Topology/Homologous-superfamily). The organism is the source species.

  · Three diagnostic plots a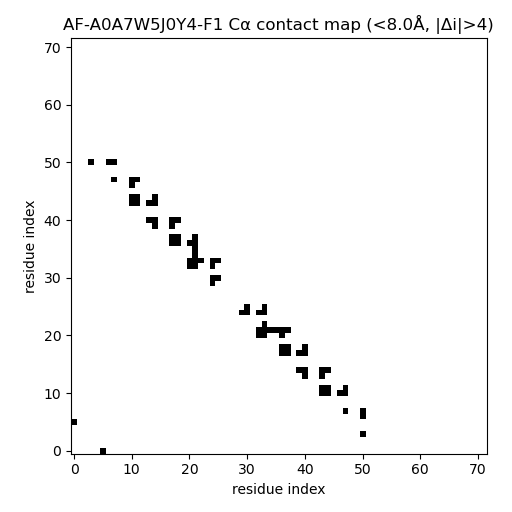ccompany the record. The Cα contact map visualizes the tertiary structure as a 2D adjacency matrix (8 Å cutoff, sequence-local contacts suppressed). The Ramachandran plot shows the distribution of backbone (φ, ψ) torsions, with points in the α and β basins reflecting secondary structure content. The PAE plot shows AlphaFold's inter-residue confidence as a color matrix.

  · Six rendered views show the 3D structure from the faces of a cube — i.e. along ±x, ±y, ±z. Rendering representation is drawn randomly per protein from cartoon (secondary-structure ribbons), sticks (backbone bonds), or molecular surface; coloring is either N→C rainbow (blue at the N-terminus through red at the C-terminus) or one color per chain.